Protein AF-A0A382J335-F1 (afdb_monomer)

pLDDT: mean 95.71, std 4.59, range [67.31, 98.56]

Organism: NCBI:txid408172

Structure (mmCIF, N/CA/C/O backbone):
data_AF-A0A382J335-F1
#
_entry.id   AF-A0A382J335-F1
#
loop_
_atom_site.group_PDB
_atom_site.id
_atom_site.type_symbol
_atom_site.label_atom_id
_atom_site.label_alt_id
_atom_site.label_comp_id
_atom_site.label_asym_id
_atom_site.label_entity_id
_atom_site.label_seq_id
_atom_site.pdbx_PDB_ins_code
_atom_site.Cartn_x
_atom_site.Cartn_y
_atom_site.Cartn_z
_atom_site.occupancy
_atom_site.B_iso_or_equiv
_atom_site.auth_seq_id
_atom_site.auth_comp_id
_atom_site.auth_asym_id
_atom_site.auth_atom_id
_atom_site.pdbx_PDB_model_num
ATOM 1 N N . MET A 1 1 ? -0.554 -11.890 26.394 1.00 67.31 1 MET A N 1
ATOM 2 C CA . MET A 1 1 ? -1.112 -10.522 26.299 1.00 67.31 1 MET A CA 1
ATOM 3 C C . MET A 1 1 ? -0.117 -9.670 25.534 1.00 67.31 1 MET A C 1
ATOM 5 O O . MET A 1 1 ? 1.071 -9.786 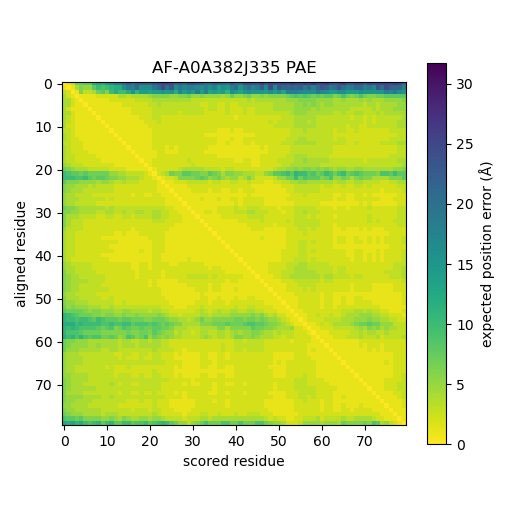25.816 1.00 67.31 1 MET A O 1
ATOM 9 N N . ALA A 1 2 ? -0.561 -8.890 24.546 1.00 77.50 2 ALA A N 1
ATOM 10 C CA . ALA A 1 2 ? 0.319 -7.937 23.868 1.00 77.50 2 ALA A CA 1
ATOM 11 C C . ALA A 1 2 ? 0.846 -6.912 24.885 1.00 77.50 2 ALA A C 1
ATOM 13 O O . ALA A 1 2 ? 0.124 -6.534 25.808 1.00 77.50 2 ALA A O 1
ATOM 14 N N . SER A 1 3 ? 2.105 -6.484 24.752 1.00 94.12 3 SER A N 1
ATOM 15 C CA . SER A 1 3 ? 2.639 -5.453 25.647 1.00 94.12 3 SER A CA 1
ATOM 16 C C . SER A 1 3 ? 1.889 -4.133 25.433 1.00 94.12 3 SER A C 1
ATOM 18 O O . SER A 1 3 ? 1.501 -3.820 24.306 1.00 94.12 3 SER A O 1
ATOM 20 N N . GLN A 1 4 ? 1.748 -3.320 26.484 1.00 96.06 4 GLN A N 1
ATOM 21 C CA . GLN A 1 4 ? 1.132 -1.988 26.381 1.00 96.06 4 GLN A CA 1
ATOM 22 C C . GLN A 1 4 ? 1.805 -1.118 25.304 1.00 96.06 4 GLN A C 1
ATOM 24 O O . GLN A 1 4 ? 1.150 -0.309 24.654 1.00 96.06 4 GLN A O 1
ATOM 29 N N . ARG A 1 5 ? 3.113 -1.314 25.081 1.00 97.25 5 ARG A N 1
ATOM 30 C CA . ARG A 1 5 ? 3.871 -0.617 24.033 1.00 97.25 5 ARG A CA 1
ATOM 31 C C . ARG A 1 5 ? 3.424 -1.023 22.630 1.00 97.25 5 ARG A C 1
ATOM 33 O O . ARG A 1 5 ? 3.314 -0.158 21.772 1.00 97.25 5 ARG A O 1
ATOM 40 N N . LEU A 1 6 ? 3.167 -2.314 22.404 1.00 97.00 6 LEU A N 1
ATOM 41 C CA . LEU A 1 6 ? 2.702 -2.808 21.106 1.00 97.00 6 LEU A CA 1
ATOM 42 C C . LEU A 1 6 ? 1.301 -2.279 20.795 1.00 97.00 6 LEU A C 1
ATOM 44 O O . LEU A 1 6 ? 1.078 -1.781 19.699 1.00 97.00 6 LEU A O 1
ATOM 48 N N . ILE A 1 7 ? 0.397 -2.326 21.777 1.00 97.69 7 ILE A N 1
ATOM 49 C CA . ILE A 1 7 ? -0.960 -1.777 21.641 1.00 97.69 7 ILE A CA 1
ATOM 50 C C . ILE A 1 7 ? -0.887 -0.287 21.292 1.00 97.69 7 ILE A C 1
ATOM 52 O O . ILE A 1 7 ? -1.445 0.130 20.282 1.00 97.69 7 ILE A O 1
ATOM 56 N N . GLY A 1 8 ? -0.112 0.488 22.061 1.00 98.19 8 GLY A N 1
ATOM 57 C CA . GLY A 1 8 ? 0.048 1.919 21.809 1.00 98.19 8 GLY A CA 1
ATOM 58 C C . GLY A 1 8 ? 0.650 2.237 20.435 1.00 98.19 8 GLY A C 1
ATOM 59 O O . GLY A 1 8 ? 0.246 3.211 19.808 1.00 98.19 8 GLY A O 1
ATOM 60 N N . LEU A 1 9 ? 1.578 1.412 19.932 1.00 97.62 9 LEU A N 1
ATOM 61 C CA . LEU A 1 9 ? 2.134 1.584 18.587 1.00 97.62 9 LEU A CA 1
ATOM 62 C C . LEU A 1 9 ? 1.089 1.311 17.497 1.00 97.62 9 LEU A C 1
ATOM 64 O O . LEU A 1 9 ? 0.966 2.105 16.567 1.00 97.62 9 LEU A O 1
ATOM 68 N N . CYS A 1 10 ? 0.323 0.222 17.617 1.00 97.25 10 CYS A N 1
ATOM 69 C CA . CYS A 1 10 ? -0.737 -0.110 16.665 1.00 97.25 10 CYS A CA 1
ATOM 70 C C . CYS A 1 10 ? -1.799 0.997 16.602 1.00 97.25 10 CYS A C 1
ATOM 72 O O . CYS A 1 10 ? -2.126 1.468 15.513 1.00 97.25 10 CYS A O 1
ATOM 74 N N . GLU A 1 11 ? -2.269 1.470 17.760 1.00 97.94 11 GLU A N 1
ATOM 75 C CA . GLU A 1 11 ? -3.247 2.560 17.852 1.00 97.94 11 GLU A CA 1
ATOM 76 C C . GLU A 1 11 ? -2.710 3.868 17.257 1.00 97.94 11 GLU A C 1
ATOM 78 O O . GLU A 1 11 ? -3.433 4.580 16.555 1.00 97.94 11 GLU A O 1
ATOM 83 N N . ALA A 1 12 ? -1.436 4.189 17.506 1.00 98.44 12 ALA A N 1
ATOM 84 C CA . ALA A 1 12 ? -0.812 5.392 16.970 1.00 98.44 12 ALA A CA 1
ATOM 85 C C . ALA A 1 12 ? -0.724 5.360 15.436 1.00 98.44 12 ALA A C 1
ATOM 87 O O . ALA A 1 12 ? -1.054 6.359 14.792 1.00 98.44 12 ALA A O 1
ATOM 88 N N . ILE A 1 13 ? -0.324 4.225 14.849 1.00 98.31 13 ILE A N 1
ATOM 89 C CA . ILE A 1 13 ? -0.242 4.063 13.390 1.00 98.31 13 ILE A CA 1
ATOM 90 C C . ILE A 1 13 ? -1.640 4.150 12.769 1.00 98.31 13 ILE A C 1
ATOM 92 O O . ILE A 1 13 ? -1.840 4.937 11.845 1.00 98.31 13 ILE A O 1
ATOM 96 N N . GLU A 1 14 ? -2.622 3.417 13.299 1.00 98.06 14 GLU A N 1
ATOM 97 C CA . GLU A 1 14 ? -3.992 3.419 12.770 1.00 98.06 14 GLU A CA 1
ATOM 98 C C . GLU A 1 14 ? -4.640 4.811 12.860 1.00 98.06 14 GLU A C 1
ATOM 100 O O . GLU A 1 14 ? -5.197 5.312 11.881 1.00 98.06 14 GLU A O 1
ATOM 105 N N . SER A 1 15 ? -4.491 5.495 14.000 1.00 98.31 15 SER A N 1
ATOM 106 C CA . SER A 1 15 ? -4.976 6.868 14.185 1.00 98.31 15 SER A CA 1
ATOM 107 C C . SER A 1 15 ? -4.308 7.852 13.224 1.00 98.31 15 SER A C 1
ATOM 109 O O . SER A 1 15 ? -4.973 8.740 12.688 1.00 98.31 15 SER A O 1
ATOM 111 N N . SER A 1 16 ? -3.002 7.697 12.986 1.00 98.38 16 SER A N 1
ATOM 112 C CA . SER A 1 16 ? -2.255 8.533 12.045 1.00 98.38 16 SER A CA 1
ATOM 113 C C . SER A 1 16 ? -2.764 8.347 10.615 1.00 98.38 16 SER A C 1
ATOM 115 O O . SER A 1 16 ? -3.156 9.323 9.976 1.00 98.38 16 SER A O 1
ATOM 117 N N . VAL A 1 17 ? -2.875 7.096 10.151 1.00 98.19 17 VAL A N 1
ATOM 118 C CA . VAL A 1 17 ? -3.397 6.774 8.814 1.00 98.19 17 VAL A CA 1
ATOM 119 C C . VAL A 1 17 ? -4.803 7.338 8.636 1.00 98.19 17 VAL A C 1
ATOM 121 O O . VAL A 1 17 ? -5.057 8.053 7.669 1.00 98.19 17 VAL A O 1
ATOM 124 N N . LYS A 1 18 ? -5.700 7.108 9.602 1.00 97.69 18 LYS A N 1
ATOM 125 C CA . LYS A 1 18 ? -7.073 7.623 9.556 1.00 97.69 18 LYS A CA 1
ATOM 126 C C . LYS A 1 18 ? -7.130 9.148 9.441 1.00 97.69 18 LYS A C 1
ATOM 128 O O . LYS A 1 18 ? -7.961 9.664 8.702 1.00 97.69 18 LYS A O 1
ATOM 133 N N . LYS A 1 19 ? -6.257 9.877 10.146 1.00 97.62 19 LYS A N 1
ATOM 134 C CA . LYS A 1 19 ? -6.181 11.350 10.068 1.00 97.62 19 LYS A CA 1
ATOM 135 C C . LYS A 1 19 ? -5.652 11.846 8.722 1.00 97.62 19 LYS A C 1
ATOM 137 O O . LYS A 1 19 ? -6.017 12.939 8.299 1.00 97.62 19 LYS A O 1
ATOM 142 N N . SER A 1 20 ? -4.794 11.068 8.066 1.00 96.62 20 SER A N 1
ATOM 143 C CA . SER A 1 20 ? -4.262 11.380 6.736 1.00 96.62 20 SER A CA 1
ATOM 144 C C . SER A 1 20 ? -5.228 11.032 5.599 1.00 96.62 20 SER A C 1
ATOM 146 O O . SER A 1 20 ? -5.099 11.588 4.507 1.00 96.62 20 SER A O 1
ATOM 148 N N . CYS A 1 21 ? -6.201 10.149 5.838 1.00 95.69 21 CYS A N 1
ATOM 149 C CA . CYS A 1 21 ? -7.213 9.777 4.853 1.00 95.69 21 CYS A CA 1
ATOM 150 C C . CYS A 1 21 ? -8.177 10.947 4.577 1.00 95.69 21 CYS A C 1
ATOM 152 O O . CYS A 1 21 ? -8.806 11.489 5.486 1.00 95.69 21 CYS A O 1
ATOM 154 N N . LYS A 1 22 ? -8.297 11.329 3.300 1.00 91.62 22 LYS A N 1
ATOM 155 C CA . LYS A 1 22 ? -9.354 12.217 2.773 1.00 91.62 22 LYS A CA 1
ATOM 156 C C . LYS A 1 22 ? -10.363 11.366 1.985 1.00 91.62 22 LYS A C 1
ATOM 158 O O . LYS A 1 22 ? -10.528 10.197 2.292 1.00 91.62 22 LYS A O 1
ATOM 163 N N . ASN A 1 23 ? -11.018 11.914 0.958 1.00 90.56 23 ASN A N 1
ATOM 164 C CA . ASN A 1 23 ? -11.924 11.131 0.105 1.00 90.56 23 ASN A CA 1
ATOM 165 C C . ASN A 1 23 ? -11.173 10.100 -0.756 1.00 90.56 23 ASN A C 1
ATOM 167 O O . ASN A 1 23 ? -11.602 8.955 -0.852 1.00 90.56 23 ASN A O 1
ATOM 171 N N . LYS A 1 24 ? -10.050 10.509 -1.362 1.00 96.12 24 LYS A N 1
ATOM 172 C CA . LYS A 1 24 ? -9.189 9.668 -2.199 1.00 96.12 24 LYS A CA 1
ATOM 173 C C . LYS A 1 24 ? -7.726 10.036 -1.979 1.00 96.12 24 LYS A C 1
ATOM 175 O O . LYS A 1 24 ? -7.411 11.227 -1.883 1.00 96.12 24 LYS A O 1
ATOM 180 N N . VAL A 1 25 ? -6.853 9.038 -1.893 1.00 97.0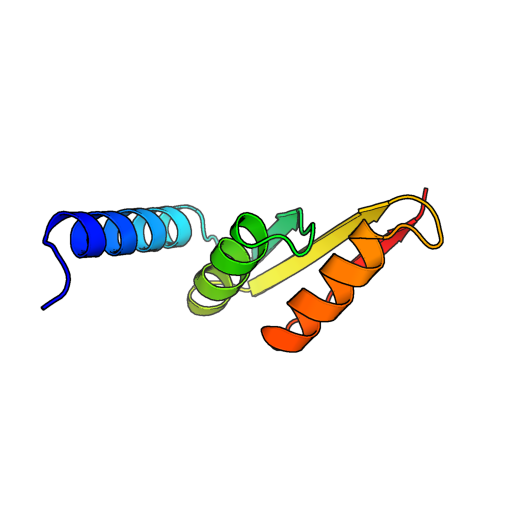0 25 VAL A N 1
ATOM 181 C CA . VAL A 1 25 ? -5.406 9.214 -1.711 1.00 97.00 25 VAL A CA 1
ATOM 182 C C . VAL A 1 25 ? -4.630 8.290 -2.647 1.00 97.00 25 VAL A C 1
ATOM 184 O O . VAL A 1 25 ? -5.125 7.234 -3.030 1.00 97.00 25 VAL A O 1
ATOM 187 N N . SER A 1 26 ? -3.399 8.672 -2.980 1.00 97.50 26 SER A N 1
ATOM 188 C CA . SER A 1 26 ? -2.452 7.787 -3.663 1.00 97.50 26 SER A CA 1
ATOM 189 C C . SER A 1 26 ? -1.297 7.461 -2.717 1.00 97.50 26 SER A C 1
ATOM 191 O O . SER A 1 26 ? -0.835 8.333 -1.975 1.00 97.50 26 SER A O 1
ATOM 193 N N . ILE A 1 27 ? -0.827 6.215 -2.736 1.00 98.00 27 ILE A N 1
ATOM 194 C CA . ILE A 1 27 ? 0.278 5.728 -1.905 1.00 98.00 27 ILE A CA 1
ATOM 195 C C . ILE A 1 27 ? 1.455 5.365 -2.803 1.00 98.00 27 ILE A C 1
ATOM 197 O O . ILE A 1 27 ? 1.314 4.580 -3.740 1.00 98.00 27 ILE A O 1
ATOM 201 N N . SER A 1 28 ? 2.630 5.906 -2.475 1.00 97.62 28 SER A N 1
ATOM 202 C CA . SER A 1 28 ? 3.897 5.436 -3.040 1.00 97.62 28 SER A CA 1
ATOM 203 C C . SER A 1 28 ? 4.175 4.025 -2.523 1.00 97.62 28 SER A C 1
ATOM 205 O O . SER A 1 28 ? 4.380 3.8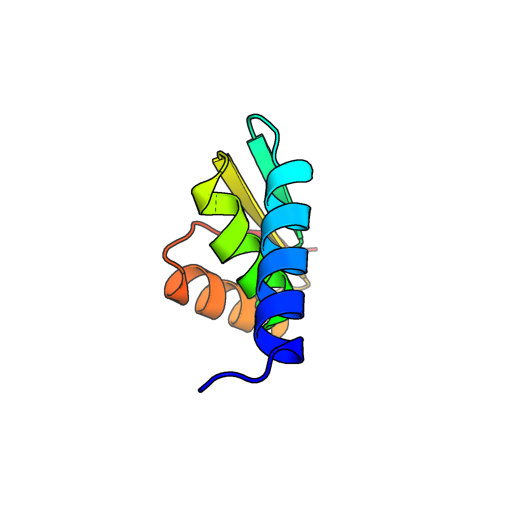23 -1.322 1.00 97.62 28 SER A O 1
ATOM 207 N N . PHE A 1 29 ? 4.116 3.045 -3.420 1.00 97.88 29 PHE A N 1
ATOM 208 C CA . PHE A 1 29 ? 4.019 1.635 -3.082 1.00 97.88 29 PHE A CA 1
ATOM 209 C C . PHE A 1 29 ? 5.227 0.850 -3.595 1.00 97.88 29 PHE A C 1
ATOM 211 O O . PHE A 1 29 ? 5.346 0.555 -4.779 1.00 97.88 29 PHE A O 1
ATOM 218 N N . SER A 1 30 ? 6.125 0.493 -2.678 1.00 95.00 30 SER A N 1
ATOM 219 C CA . SER A 1 30 ? 7.326 -0.305 -2.966 1.00 95.00 30 SER A CA 1
ATOM 220 C C . SER A 1 30 ? 7.130 -1.815 -2.790 1.00 95.00 30 SER A C 1
ATOM 222 O O . SER A 1 30 ? 8.010 -2.590 -3.145 1.00 95.00 30 SER A O 1
ATOM 224 N N . GLY A 1 31 ? 6.022 -2.238 -2.171 1.00 94.50 31 GLY A N 1
ATOM 225 C CA . GLY A 1 31 ? 5.805 -3.624 -1.738 1.00 94.50 31 GLY A CA 1
ATOM 226 C C . GLY A 1 31 ? 6.566 -4.036 -0.474 1.00 94.50 31 GLY A C 1
ATOM 227 O O . GLY A 1 31 ? 6.497 -5.189 -0.057 1.00 94.50 31 GLY A O 1
ATOM 228 N N . GLY A 1 32 ? 7.282 -3.106 0.166 1.00 95.56 32 GLY A N 1
ATOM 22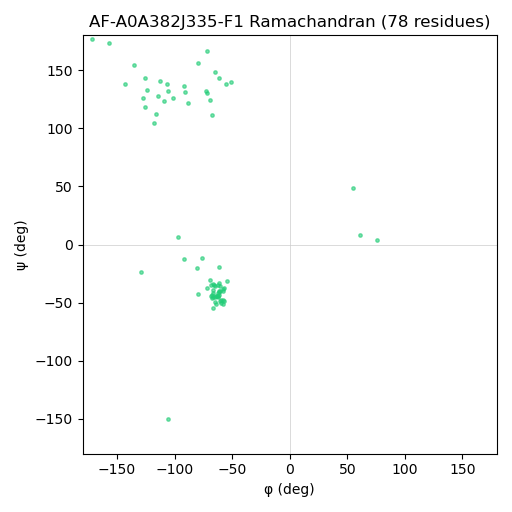9 C CA . GLY A 1 32 ? 7.860 -3.320 1.492 1.00 95.56 32 GLY A CA 1
ATOM 230 C C . GLY A 1 32 ? 6.794 -3.342 2.591 1.00 95.56 32 GLY A C 1
ATOM 231 O O . GLY A 1 32 ? 5.657 -2.910 2.389 1.00 95.56 32 GLY A O 1
ATOM 232 N N . ILE A 1 33 ? 7.169 -3.805 3.786 1.00 96.00 33 ILE A N 1
ATOM 233 C CA . ILE A 1 33 ? 6.241 -3.925 4.922 1.00 96.00 33 ILE A CA 1
ATOM 234 C C . ILE A 1 33 ? 5.592 -2.587 5.300 1.00 96.00 33 ILE A C 1
ATOM 236 O O . ILE A 1 33 ? 4.398 -2.550 5.582 1.00 96.00 33 ILE A O 1
ATOM 240 N N . ASP A 1 34 ? 6.345 -1.488 5.237 1.00 96.62 34 ASP A N 1
ATOM 241 C CA . ASP A 1 34 ? 5.861 -0.167 5.639 1.00 96.62 34 ASP A CA 1
ATOM 242 C C . ASP A 1 34 ? 4.756 0.337 4.704 1.00 96.62 34 ASP A C 1
ATOM 244 O O . ASP A 1 34 ? 3.648 0.639 5.146 1.00 96.62 34 ASP A O 1
ATOM 248 N N . SER A 1 35 ? 5.022 0.385 3.395 1.00 97.25 35 SER A N 1
ATOM 249 C CA . SER A 1 35 ? 4.049 0.852 2.400 1.00 97.25 35 SER A CA 1
ATOM 250 C C . SER A 1 35 ? 2.836 -0.080 2.308 1.00 97.25 35 SER A C 1
ATOM 252 O O . SER A 1 35 ? 1.709 0.400 2.179 1.00 97.25 35 SER A O 1
ATOM 254 N N . THR A 1 36 ? 3.043 -1.389 2.485 1.00 97.75 36 THR A N 1
ATOM 255 C CA . THR A 1 36 ? 1.972 -2.398 2.552 1.00 97.75 36 THR A CA 1
ATOM 256 C C . THR A 1 36 ? 1.072 -2.198 3.767 1.00 97.75 36 THR A C 1
ATOM 258 O O . THR A 1 36 ? -0.150 -2.204 3.630 1.00 97.75 36 THR A O 1
ATOM 261 N N . LEU A 1 37 ? 1.647 -1.954 4.949 1.00 97.88 37 LEU A N 1
ATOM 262 C CA . LEU A 1 37 ? 0.876 -1.684 6.161 1.00 97.88 37 LEU A CA 1
ATOM 263 C C . LEU A 1 37 ? 0.031 -0.414 6.011 1.00 97.88 37 LEU A C 1
ATOM 265 O O . LEU A 1 37 ? -1.150 -0.419 6.357 1.00 97.88 37 LEU A O 1
ATOM 269 N N . ILE A 1 38 ? 0.614 0.664 5.478 1.00 98.06 38 ILE A N 1
ATOM 270 C CA . ILE A 1 38 ? -0.116 1.919 5.266 1.00 98.06 38 ILE A CA 1
ATOM 271 C C . ILE A 1 38 ? -1.255 1.727 4.258 1.00 98.06 38 ILE A C 1
ATOM 273 O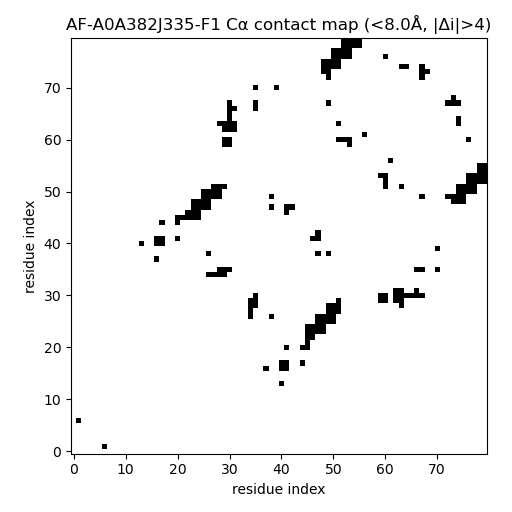 O . ILE A 1 38 ? -2.367 2.168 4.539 1.00 98.06 38 ILE A O 1
ATOM 277 N N . ALA A 1 39 ? -1.024 1.025 3.143 1.00 98.12 39 ALA A N 1
ATOM 278 C CA . ALA A 1 39 ? -2.062 0.707 2.157 1.00 98.12 39 ALA A CA 1
ATOM 279 C C . ALA A 1 39 ? -3.216 -0.103 2.761 1.00 98.12 39 ALA A C 1
ATOM 281 O O . ALA A 1 39 ? -4.378 0.300 2.671 1.00 98.12 39 ALA A O 1
ATOM 282 N N . PHE A 1 40 ? -2.882 -1.182 3.471 1.00 97.81 40 PHE A N 1
ATOM 283 C CA . PHE A 1 40 ? -3.854 -2.062 4.113 1.00 97.81 40 PHE A CA 1
ATOM 284 C C . PHE A 1 40 ? -4.710 -1.354 5.176 1.00 97.81 40 PHE A C 1
ATOM 286 O O . PHE A 1 40 ? -5.877 -1.697 5.383 1.00 97.81 40 PHE A O 1
ATOM 293 N N . LEU A 1 41 ? -4.147 -0.367 5.878 1.00 97.94 41 LEU A N 1
ATOM 294 C CA . LEU A 1 41 ? -4.899 0.444 6.834 1.00 97.94 41 LEU A CA 1
ATOM 295 C C . LEU A 1 41 ? -5.726 1.531 6.136 1.00 97.94 41 LEU A C 1
ATOM 297 O O . LEU A 1 41 ? -6.885 1.732 6.492 1.00 97.94 41 LEU A O 1
ATOM 301 N N . ALA A 1 42 ? -5.167 2.210 5.132 1.00 98.12 42 ALA A N 1
ATOM 302 C CA . ALA A 1 42 ? -5.827 3.320 4.447 1.00 98.12 42 ALA A CA 1
ATOM 303 C C . ALA A 1 42 ? -7.091 2.885 3.691 1.00 98.12 42 ALA A C 1
ATOM 305 O O . ALA A 1 42 ? -8.091 3.607 3.726 1.00 98.12 42 ALA A O 1
ATOM 306 N N . GLN A 1 43 ? -7.095 1.682 3.097 1.00 96.94 43 GLN A N 1
ATOM 307 C CA . GLN A 1 43 ? -8.266 1.148 2.382 1.00 96.94 43 GLN A CA 1
ATOM 308 C C . GLN A 1 43 ? -9.505 0.971 3.277 1.00 96.94 43 GLN A C 1
ATOM 310 O O . GLN A 1 43 ? -10.631 0.927 2.792 1.00 96.94 43 GLN A O 1
ATOM 315 N N . LYS A 1 44 ? -9.327 0.911 4.605 1.00 96.19 44 LYS A N 1
ATOM 316 C CA . LYS A 1 44 ? -10.440 0.846 5.568 1.00 96.19 44 LYS A CA 1
ATOM 317 C C . LYS A 1 44 ? -11.138 2.194 5.766 1.00 96.19 44 LYS A C 1
ATOM 319 O O . LYS A 1 44 ? -12.158 2.260 6.453 1.00 96.19 44 LYS A O 1
ATOM 324 N N . HIS A 1 45 ? -10.554 3.280 5.265 1.00 97.06 45 HIS A N 1
ATOM 325 C CA . HIS A 1 45 ? -10.956 4.645 5.601 1.00 97.06 45 HIS A CA 1
ATOM 326 C C . HIS A 1 45 ? -11.207 5.537 4.382 1.00 97.06 45 HIS A C 1
ATOM 328 O O . HIS A 1 45 ? -11.938 6.516 4.518 1.00 97.06 45 HIS A O 1
ATOM 334 N N . CYS A 1 46 ? -10.628 5.232 3.218 1.00 96.81 46 CYS A N 1
ATOM 335 C CA . CYS A 1 46 ? -10.803 6.014 1.992 1.00 96.81 46 CYS A CA 1
ATOM 336 C C . CYS A 1 46 ? -10.516 5.194 0.726 1.00 96.81 46 CYS A C 1
ATOM 338 O O . CYS A 1 46 ? -10.043 4.063 0.814 1.00 96.81 46 CYS A O 1
ATOM 340 N N . ASP A 1 47 ? -10.790 5.784 -0.442 1.00 97.50 47 ASP A N 1
ATOM 341 C CA . ASP A 1 47 ? -10.372 5.245 -1.742 1.00 97.50 47 ASP A CA 1
ATOM 342 C C . ASP A 1 47 ? -8.851 5.416 -1.923 1.00 97.50 47 ASP A C 1
ATOM 344 O O . ASP A 1 47 ? -8.313 6.508 -1.699 1.00 97.50 47 ASP A O 1
ATOM 348 N N . VAL A 1 48 ? -8.155 4.346 -2.315 1.00 98.19 48 VAL A N 1
ATOM 349 C CA . VAL A 1 48 ? -6.687 4.283 -2.361 1.00 98.19 48 VAL A CA 1
ATOM 350 C C . VAL A 1 48 ? -6.209 3.820 -3.736 1.00 98.19 48 VAL A C 1
ATOM 352 O O . VAL A 1 48 ? -6.565 2.742 -4.194 1.00 98.19 48 VAL A O 1
ATOM 355 N N . GLU A 1 49 ? -5.329 4.606 -4.359 1.00 98.12 49 GLU A N 1
ATOM 356 C CA . GLU A 1 49 ? -4.548 4.202 -5.536 1.00 98.12 49 GLU A CA 1
ATOM 357 C C . GLU A 1 49 ? -3.120 3.832 -5.104 1.00 98.12 49 GLU A C 1
ATOM 359 O O . GLU A 1 49 ? -2.433 4.634 -4.465 1.00 98.12 49 GLU A O 1
ATOM 364 N N . LEU A 1 50 ? -2.644 2.637 -5.460 1.00 98.56 50 LEU A N 1
ATOM 365 C CA . LEU A 1 50 ? -1.245 2.255 -5.254 1.00 98.56 50 LEU A CA 1
ATOM 366 C C . LEU A 1 50 ? -0.423 2.621 -6.489 1.00 98.56 50 LEU A C 1
ATOM 368 O O . LEU A 1 50 ? -0.805 2.275 -7.607 1.00 98.56 50 LEU A O 1
ATOM 372 N N . ILE A 1 51 ? 0.715 3.292 -6.294 1.00 98.19 51 ILE A N 1
ATOM 373 C CA . ILE A 1 51 ? 1.620 3.679 -7.382 1.00 98.19 51 ILE A CA 1
ATOM 374 C C . ILE A 1 51 ? 3.026 3.161 -7.094 1.00 98.19 51 ILE A C 1
ATOM 376 O O . ILE A 1 51 ? 3.659 3.596 -6.133 1.00 98.19 51 ILE A O 1
ATOM 380 N N . ALA A 1 52 ? 3.537 2.292 -7.964 1.00 97.56 52 ALA A N 1
ATOM 381 C CA . ALA A 1 52 ? 4.941 1.891 -7.984 1.00 97.56 52 ALA A CA 1
ATOM 382 C C . ALA A 1 52 ? 5.657 2.529 -9.180 1.00 97.56 52 ALA A C 1
ATOM 384 O O . ALA A 1 52 ? 5.117 2.566 -10.287 1.00 97.56 52 ALA A O 1
ATOM 385 N N . VAL A 1 53 ? 6.882 3.008 -8.963 1.00 95.81 53 VAL A N 1
ATOM 386 C CA . VAL A 1 53 ? 7.738 3.585 -10.009 1.00 95.81 53 VAL A CA 1
ATOM 387 C C . VAL A 1 53 ? 9.064 2.837 -10.022 1.00 95.81 53 VAL A C 1
ATOM 389 O O . VAL A 1 53 ? 9.652 2.623 -8.963 1.00 95.81 53 VAL A O 1
ATOM 392 N N . GLY A 1 54 ? 9.544 2.443 -11.197 1.00 93.94 54 GLY A N 1
ATOM 393 C CA . GLY A 1 54 ? 10.810 1.724 -11.327 1.00 93.94 54 GLY A CA 1
ATOM 394 C C . GLY A 1 54 ? 11.246 1.556 -12.776 1.00 93.94 54 GLY A C 1
ATOM 395 O O . GLY A 1 54 ? 10.531 1.943 -13.690 1.00 93.94 54 GLY A O 1
ATOM 396 N N . ILE A 1 55 ? 12.422 0.971 -12.982 1.00 95.00 55 ILE A N 1
ATOM 397 C CA . ILE A 1 55 ? 12.874 0.556 -14.317 1.00 95.00 55 ILE A CA 1
ATOM 398 C C . ILE A 1 55 ? 12.224 -0.783 -14.706 1.00 95.00 55 ILE A C 1
ATOM 400 O O . ILE A 1 55 ? 11.872 -1.560 -13.807 1.00 95.00 55 ILE A O 1
ATOM 404 N N . PRO A 1 56 ? 12.104 -1.099 -16.009 1.00 90.94 56 PRO A N 1
ATOM 405 C CA . PRO A 1 56 ? 11.619 -2.400 -16.458 1.00 90.94 56 PRO A CA 1
ATOM 406 C C . PRO A 1 56 ? 12.363 -3.558 -15.778 1.00 90.94 56 PRO A C 1
ATOM 408 O O . PRO A 1 56 ? 13.573 -3.497 -15.554 1.00 90.94 56 PRO A O 1
ATOM 411 N N . ASP A 1 57 ? 11.622 -4.606 -15.416 1.00 87.06 57 ASP A N 1
ATOM 412 C CA . ASP A 1 57 ? 12.114 -5.813 -14.731 1.00 87.06 57 ASP A CA 1
ATOM 413 C C . ASP A 1 57 ? 12.754 -5.618 -13.343 1.00 87.06 57 ASP A C 1
ATOM 415 O O . ASP A 1 57 ? 13.260 -6.589 -12.759 1.00 87.06 57 ASP A O 1
ATOM 419 N N . ALA A 1 58 ? 12.677 -4.412 -12.763 1.00 91.50 58 ALA A N 1
ATOM 420 C CA . ALA A 1 58 ? 13.174 -4.147 -11.418 1.00 91.50 58 ALA A CA 1
ATOM 421 C C . ALA A 1 58 ? 12.559 -5.097 -10.380 1.00 91.50 58 ALA A C 1
ATOM 423 O O . ALA A 1 58 ? 11.351 -5.355 -10.356 1.00 91.50 58 ALA A O 1
ATOM 424 N N . HIS A 1 59 ? 13.404 -5.572 -9.465 1.00 87.50 59 HIS A N 1
ATOM 425 C CA . HIS A 1 59 ? 12.982 -6.420 -8.352 1.00 87.50 59 HIS A CA 1
ATOM 426 C C . HIS A 1 59 ? 11.898 -5.745 -7.495 1.00 87.50 59 HIS A C 1
ATOM 428 O O . HIS A 1 59 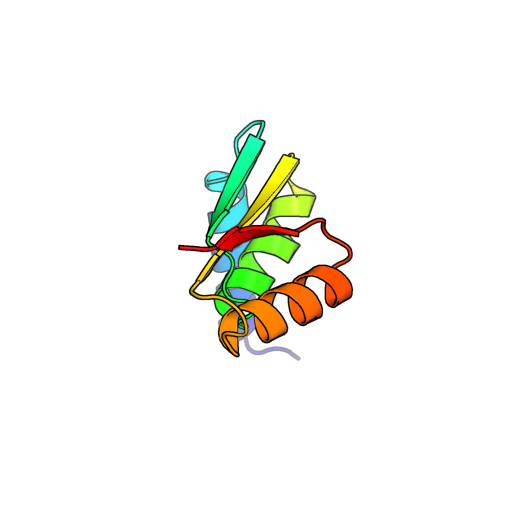? 10.938 -6.395 -7.085 1.00 87.50 59 HIS A O 1
ATOM 434 N N . ASP A 1 60 ? 11.999 -4.431 -7.301 1.00 86.94 60 ASP A N 1
ATOM 435 C CA . ASP A 1 60 ? 11.053 -3.666 -6.486 1.00 86.94 60 ASP A CA 1
ATOM 436 C C . ASP A 1 60 ? 9.652 -3.613 -7.112 1.00 86.94 60 ASP A C 1
ATOM 438 O O . ASP A 1 60 ? 8.657 -3.694 -6.397 1.00 86.94 60 ASP A O 1
ATOM 442 N N . LEU A 1 61 ? 9.545 -3.586 -8.448 1.00 95.44 61 LEU A N 1
ATOM 443 C CA . LEU A 1 61 ? 8.246 -3.669 -9.127 1.00 95.44 61 LEU A CA 1
ATOM 444 C C . LEU A 1 61 ? 7.602 -5.049 -8.953 1.00 95.44 61 LEU A C 1
ATOM 446 O O . LEU A 1 61 ? 6.383 -5.145 -8.827 1.00 95.44 61 LEU A O 1
ATOM 450 N N . LYS A 1 62 ? 8.405 -6.120 -8.907 1.00 94.12 62 LYS A N 1
ATOM 451 C CA . LYS A 1 62 ? 7.907 -7.474 -8.6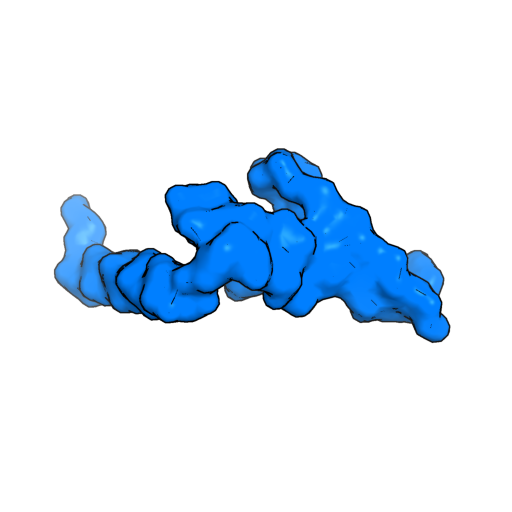11 1.00 94.12 62 LYS A CA 1
ATOM 452 C C . LYS A 1 62 ? 7.420 -7.573 -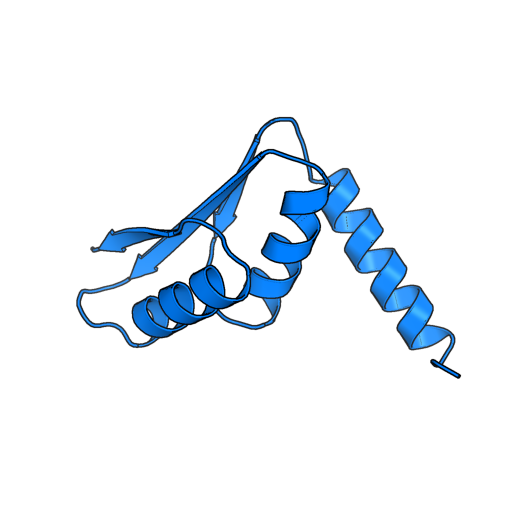7.167 1.00 94.12 62 LYS A C 1
ATOM 454 O O . LYS A 1 62 ? 6.339 -8.104 -6.938 1.00 94.12 62 LYS A O 1
ATOM 459 N N . ALA A 1 63 ? 8.170 -7.020 -6.213 1.00 93.94 63 ALA A N 1
ATOM 460 C CA . ALA A 1 63 ? 7.760 -6.969 -4.811 1.00 93.94 63 ALA A CA 1
ATOM 461 C C . ALA A 1 63 ? 6.461 -6.168 -4.625 1.00 93.94 63 ALA A C 1
ATOM 463 O O . ALA A 1 63 ? 5.553 -6.632 -3.939 1.00 93.94 63 ALA A O 1
ATOM 464 N N . ALA A 1 64 ? 6.342 -5.014 -5.288 1.00 97.19 64 ALA A N 1
ATOM 465 C CA . ALA A 1 64 ? 5.124 -4.213 -5.296 1.00 97.19 64 ALA A CA 1
ATOM 466 C C . ALA A 1 64 ? 3.923 -5.005 -5.837 1.00 97.19 64 ALA A C 1
ATOM 468 O O . ALA A 1 64 ? 2.893 -5.053 -5.177 1.00 97.19 64 ALA A O 1
ATOM 469 N N . ARG A 1 65 ? 4.048 -5.694 -6.977 1.00 97.12 65 ARG A N 1
ATOM 470 C CA . ARG A 1 65 ? 2.949 -6.519 -7.519 1.00 97.12 65 ARG A CA 1
ATOM 471 C C . ARG A 1 65 ? 2.530 -7.634 -6.555 1.00 97.12 65 ARG A C 1
ATOM 473 O O . ARG A 1 65 ? 1.353 -7.747 -6.227 1.00 97.12 65 ARG A O 1
ATOM 480 N N . SER A 1 66 ? 3.488 -8.395 -6.026 1.00 96.88 66 SER A N 1
ATOM 481 C CA . SER A 1 66 ? 3.192 -9.472 -5.071 1.00 96.88 66 SER A CA 1
ATOM 482 C C . SER A 1 66 ? 2.514 -8.955 -3.796 1.00 96.88 66 SER A C 1
ATOM 484 O O . SER A 1 66 ? 1.603 -9.588 -3.266 1.00 96.88 66 SER A O 1
ATOM 486 N N . ALA A 1 67 ? 2.948 -7.800 -3.284 1.00 97.56 67 ALA A N 1
ATOM 487 C CA . ALA A 1 67 ? 2.367 -7.208 -2.085 1.00 97.56 67 ALA A CA 1
ATOM 488 C C . ALA A 1 67 ? 0.966 -6.636 -2.333 1.00 97.56 67 ALA A C 1
ATOM 490 O O . ALA A 1 67 ? 0.112 -6.771 -1.460 1.00 97.56 67 ALA A O 1
ATOM 491 N N . SER A 1 68 ? 0.713 -6.030 -3.500 1.00 98.00 68 SER A N 1
ATOM 492 C CA . SER A 1 68 ? -0.617 -5.519 -3.851 1.00 98.00 68 SER A CA 1
ATOM 493 C C . SER A 1 68 ? -1.627 -6.652 -4.028 1.00 98.00 68 SER A C 1
ATOM 495 O O . SER A 1 68 ? -2.751 -6.543 -3.550 1.00 98.00 68 SER A O 1
ATOM 497 N N . GLU A 1 69 ? -1.206 -7.773 -4.626 1.00 97.88 69 GLU A N 1
ATOM 498 C CA . GLU A 1 69 ? -2.015 -8.996 -4.720 1.00 97.88 69 GLU A CA 1
ATOM 499 C C . GLU A 1 69 ? -2.346 -9.568 -3.333 1.00 97.88 69 GLU A C 1
ATOM 501 O O . GLU A 1 69 ? -3.483 -9.956 -3.079 1.00 97.88 69 GLU A O 1
ATOM 506 N N . LEU A 1 70 ? -1.381 -9.574 -2.404 1.00 97.31 70 LEU A N 1
ATOM 507 C CA . LEU A 1 70 ? -1.585 -10.080 -1.042 1.00 97.31 70 LEU A CA 1
ATOM 508 C C . LEU A 1 70 ? -2.650 -9.293 -0.262 1.00 97.31 70 LEU A C 1
ATOM 510 O O . LEU A 1 70 ? -3.350 -9.873 0.570 1.00 97.31 70 LEU A O 1
ATOM 514 N N . ILE A 1 71 ? -2.747 -7.983 -0.496 1.00 96.88 71 ILE A N 1
ATOM 515 C CA . ILE A 1 71 ? -3.725 -7.107 0.166 1.00 96.88 71 ILE A CA 1
ATOM 516 C C . ILE A 1 71 ? -4.982 -6.852 -0.677 1.00 96.88 71 ILE A C 1
ATOM 518 O O . ILE A 1 71 ? -5.820 -6.064 -0.246 1.00 96.88 71 ILE A O 1
ATOM 522 N N . ASP A 1 72 ? -5.119 -7.536 -1.819 1.00 97.12 72 ASP A N 1
ATOM 523 C CA . ASP A 1 72 ? -6.243 -7.443 -2.762 1.00 97.12 72 ASP A CA 1
ATOM 524 C C . ASP A 1 72 ? -6.511 -6.008 -3.257 1.00 97.12 72 ASP A C 1
ATOM 526 O O . ASP A 1 72 ? -7.631 -5.499 -3.225 1.00 97.12 72 ASP A O 1
ATOM 530 N N . MET A 1 73 ? -5.447 -5.320 -3.685 1.00 97.81 73 MET A N 1
ATOM 531 C CA . MET A 1 73 ? -5.509 -3.945 -4.189 1.00 97.81 73 MET A CA 1
ATOM 532 C C . MET A 1 73 ? -4.884 -3.820 -5.581 1.00 97.81 73 MET A C 1
ATOM 534 O O . MET A 1 73 ? -3.857 -4.428 -5.881 1.00 97.81 73 MET A O 1
ATOM 538 N N . GLU A 1 74 ? -5.472 -2.974 -6.429 1.00 97.50 74 GLU A N 1
ATOM 539 C CA . GLU A 1 74 ? -4.942 -2.688 -7.764 1.00 97.50 74 GLU A CA 1
ATOM 540 C C . GLU A 1 74 ? -3.680 -1.810 -7.687 1.00 97.50 74 GLU A C 1
ATOM 542 O O . GLU A 1 74 ? -3.649 -0.784 -6.999 1.00 97.50 74 GLU A O 1
ATOM 547 N N . LEU A 1 75 ? -2.633 -2.206 -8.422 1.00 98.12 75 LEU A N 1
ATOM 548 C CA . LEU A 1 75 ? -1.369 -1.479 -8.509 1.00 98.12 75 LEU A CA 1
ATOM 549 C C . LEU A 1 75 ? -1.185 -0.832 -9.878 1.00 98.12 75 LEU A C 1
ATOM 551 O O . LEU A 1 75 ? -1.098 -1.511 -10.903 1.00 98.12 75 LEU A O 1
ATOM 555 N N . LYS A 1 76 ? -0.980 0.483 -9.873 1.00 98.19 76 LYS A N 1
ATOM 556 C CA . LYS A 1 76 ? -0.508 1.229 -11.033 1.00 98.19 76 LYS A CA 1
ATOM 557 C C . LYS A 1 76 ? 1.015 1.248 -11.056 1.00 98.19 76 LYS A C 1
ATOM 559 O O . LYS A 1 76 ? 1.655 1.741 -10.129 1.00 98.19 76 LYS A O 1
ATOM 564 N N . VAL A 1 77 ? 1.597 0.745 -12.139 1.00 97.00 77 VAL A N 1
ATOM 565 C CA . VAL A 1 77 ? 3.049 0.753 -12.350 1.00 97.00 77 VAL A CA 1
ATOM 566 C C . VAL A 1 77 ? 3.417 1.805 -13.387 1.00 97.00 77 VAL A C 1
ATOM 568 O O . VAL A 1 77 ? 2.797 1.880 -14.446 1.00 97.00 77 VAL A O 1
ATOM 571 N N . ILE A 1 78 ? 4.424 2.614 -13.069 1.00 96.31 78 ILE A N 1
ATOM 572 C CA . ILE A 1 78 ? 5.021 3.602 -13.966 1.00 96.31 78 ILE A CA 1
ATOM 573 C C . ILE A 1 78 ? 6.471 3.184 -14.205 1.00 96.31 78 ILE A C 1
ATOM 575 O O . ILE A 1 78 ? 7.289 3.221 -13.286 1.00 96.31 78 ILE A O 1
ATOM 579 N N . GLU A 1 79 ? 6.775 2.779 -15.434 1.00 94.75 79 GLU A N 1
ATOM 580 C CA . GLU A 1 79 ? 8.138 2.446 -15.850 1.00 94.75 79 GLU A CA 1
ATOM 581 C C . GLU A 1 79 ? 8.827 3.679 -16.446 1.00 94.75 79 GLU A C 1
ATOM 583 O O . GLU A 1 79 ? 8.199 4.432 -17.199 1.00 94.75 79 GLU A O 1
ATOM 588 N N . VAL A 1 80 ? 10.092 3.899 -16.074 1.00 91.75 80 VAL A N 1
ATOM 589 C CA . VAL A 1 80 ? 10.925 5.036 -16.514 1.00 91.75 80 VAL A CA 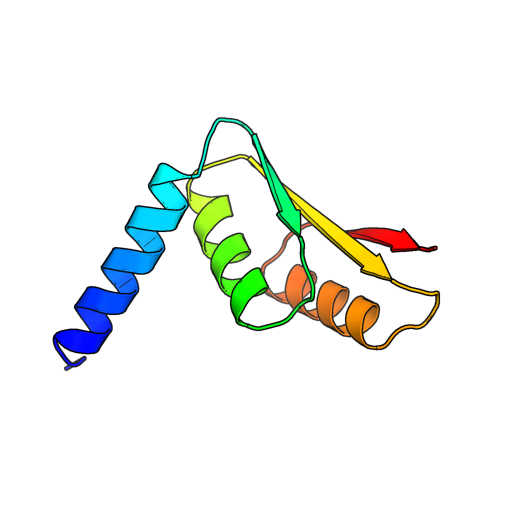1
ATOM 590 C C . VAL A 1 80 ? 12.267 4.599 -17.078 1.00 91.75 80 VAL A C 1
ATOM 592 O O . VAL A 1 80 ? 12.781 3.542 -16.646 1.00 91.75 80 VAL A O 1
#

Sequence (80 aa):
MASQRLIGLCEAIESSVKKSCKNKVSISFSGGIDSTLIAFLAQKHCDVELIAVGIPDAHDLKAARSASELIDMELKVIEV

Solvent-accessible surface area (backbone atoms only — not comparable to full-atom values): 4568 Å² total; per-residue (Å²): 131,84,52,72,69,55,53,52,48,53,52,51,51,54,53,49,44,57,70,70,50,54,77,65,50,74,43,77,32,54,36,44,71,67,42,45,52,52,50,66,54,36,58,79,66,27,50,70,44,34,38,30,77,43,48,82,90,36,68,55,56,52,38,20,53,55,41,27,59,75,70,74,45,75,72,47,77,47,74,104

Mean predicted aligned error: 3.15 Å

Nearest PDB structures (foldseek):
  8cp3-assembly1_A  TM=8.253E-01  e=9.125E-05  Methanococcus maripaludis S2
  8cnz-assembly3_C  TM=8.083E-01  e=1.282E-04  Methanococcus maripaludis
  8cp3-assembly1_B  TM=7.562E-01  e=1.119E-04  Methanococcus maripaludis S2
  6o81-assembly1_C  TM=6.813E-01  e=8.235E-01  Homo sapiens
  6kj8-assembly1_A-2  TM=4.628E-01  e=3.673E+00  Escherichia coli K-12

Foldseek 3Di:
DDDPVVVVVVVVLLVVLLVVADAEDEFAFQLDPVSLVSQLSNVVRYHYAYEYEEAPPDPSVVSRVVSCVVSVHDYDYDHD

Radius of gyration: 13.93 Å; Cα contacts (8 Å, |Δi|>4): 111; chains: 1; bounding box: 25×23×43 Å

Secondary structure (DSSP, 8-state):
---HHHHHHHHHHHHHHHHH--SEEEEE--SSHHHHHHHHHHTTTSEEEEEEEE-TT-HHHHHHHHHHHHTT--EEEEE-

InterPro domains:
  IPR014729 Rossmann-like alpha/beta/alpha sandwich fold [G3DSA:3.40.50.620] (17-80)
  IPR055834 Protein of unknown function DUF7411 [PF24167] (24-79)